Protein AF-S8DK06-F1 (afdb_monomer)

Secondary structure (DSSP, 8-state):
-HHHHHHTTT-TTSHHHHHHHHHTTTT---SS-GGGG-TT--HHHHSPPPHHHHHHHHHHHHHHHHHHHS-HHHHHHHHHTSPPBTTB---TT-STT-SS--HHHHHHHHHHHHHHHTTTS-HHHHHHHHHHHHHHHHHT-SS--HHHHHHHHHHHHHHHHHGGG-

Organism: Fomitopsis schr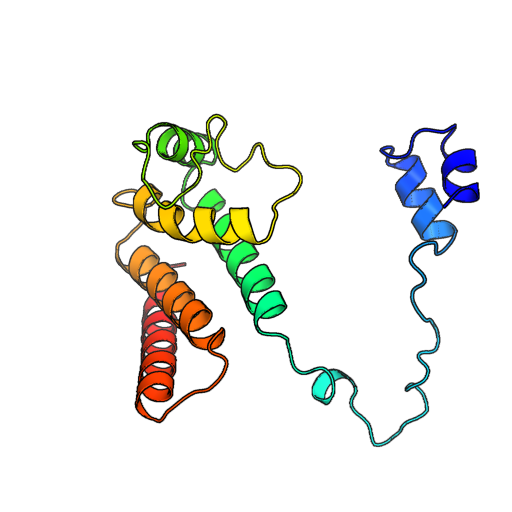enkii (NCBI:txid2126942)

pLDDT: mean 83.81, std 8.7, range [59.53, 97.5]

Mean predicted aligned error: 10.65 Å

Structure (mmCIF, N/CA/C/O backbone):
data_AF-S8DK06-F1
#
_entry.id   AF-S8DK06-F1
#
loop_
_atom_site.group_PDB
_atom_site.id
_atom_site.type_symbol
_atom_site.label_atom_id
_atom_site.label_alt_id
_atom_site.label_comp_id
_atom_site.label_asym_id
_atom_site.label_entity_id
_atom_site.label_seq_id
_atom_site.pdbx_PDB_ins_code
_atom_site.Cartn_x
_atom_site.Cartn_y
_atom_site.Cartn_z
_atom_site.occupancy
_atom_site.B_iso_or_equiv
_atom_site.auth_seq_id
_atom_site.auth_comp_id
_atom_site.auth_asym_id
_atom_site.auth_atom_id
_atom_site.pdbx_PDB_model_num
ATOM 1 N N . MET A 1 1 ? 5.872 28.046 -18.867 1.00 64.12 1 MET A N 1
ATOM 2 C CA . MET A 1 1 ? 5.735 28.510 -17.462 1.00 64.12 1 MET A CA 1
ATOM 3 C C . MET A 1 1 ? 5.661 30.036 -17.280 1.00 64.12 1 MET A C 1
ATOM 5 O O . MET A 1 1 ? 4.635 30.499 -16.799 1.00 64.12 1 MET A O 1
ATOM 9 N N . ARG A 1 2 ? 6.658 30.856 -17.672 1.00 72.38 2 ARG A N 1
ATOM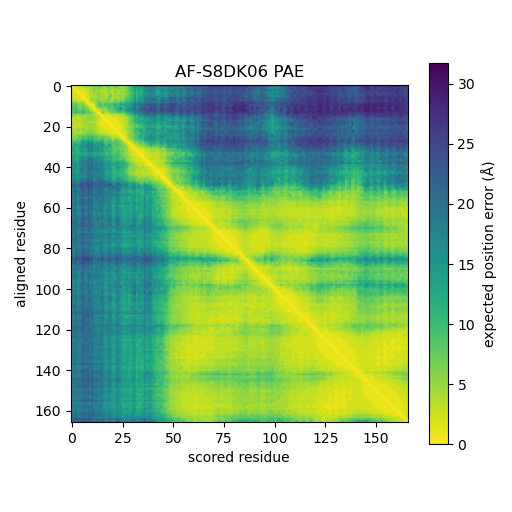 10 C CA . ARG A 1 2 ? 6.633 32.332 -17.443 1.00 72.38 2 ARG A CA 1
ATOM 11 C C . ARG A 1 2 ? 5.391 33.058 -18.004 1.00 72.38 2 ARG A C 1
ATOM 13 O O . ARG A 1 2 ? 4.793 33.860 -17.297 1.00 72.38 2 ARG A O 1
ATOM 20 N N . ARG A 1 3 ? 4.954 32.716 -19.224 1.00 72.44 3 ARG A N 1
ATOM 21 C CA . ARG A 1 3 ? 3.748 33.287 -19.867 1.00 72.44 3 ARG A CA 1
ATOM 22 C C . ARG A 1 3 ? 2.439 32.936 -19.141 1.00 72.44 3 ARG A C 1
ATOM 24 O O . ARG A 1 3 ? 1.560 33.780 -19.018 1.00 72.44 3 ARG A O 1
ATOM 31 N N . ALA A 1 4 ? 2.325 31.714 -18.615 1.00 72.50 4 ALA A N 1
ATOM 32 C CA . ALA A 1 4 ? 1.167 31.305 -17.814 1.00 72.50 4 ALA A CA 1
ATOM 33 C C . ALA A 1 4 ? 1.116 32.055 -16.473 1.00 72.50 4 ALA A C 1
ATOM 35 O O . ALA A 1 4 ? 0.050 32.465 -16.026 1.00 72.50 4 ALA A O 1
ATOM 36 N N . ARG A 1 5 ? 2.286 32.315 -15.875 1.00 74.75 5 ARG A N 1
ATOM 37 C CA . ARG A 1 5 ? 2.423 33.069 -14.621 1.00 74.75 5 ARG A CA 1
ATOM 38 C C . ARG A 1 5 ? 2.049 34.541 -14.792 1.00 74.75 5 ARG A C 1
ATOM 40 O O . ARG A 1 5 ? 1.388 35.096 -13.923 1.00 74.75 5 ARG A O 1
ATOM 47 N N . GLN A 1 6 ? 2.401 35.144 -15.929 1.00 77.69 6 GLN A N 1
ATOM 48 C CA . GLN A 1 6 ? 1.950 36.491 -16.298 1.00 77.69 6 GLN A CA 1
ATOM 49 C C . GLN A 1 6 ? 0.425 36.566 -16.458 1.00 77.69 6 GLN A C 1
ATOM 51 O O . GLN A 1 6 ? -0.188 37.468 -15.903 1.00 77.69 6 GLN A O 1
ATOM 56 N N . LYS A 1 7 ? -0.204 35.581 -17.119 1.00 71.25 7 LYS A N 1
ATOM 57 C CA . LYS A 1 7 ? -1.675 35.495 -17.233 1.00 71.25 7 LYS A CA 1
ATOM 58 C C . LYS A 1 7 ? -2.403 35.344 -15.889 1.00 71.25 7 LYS A C 1
ATOM 60 O O . LYS A 1 7 ? -3.587 35.646 -15.813 1.00 71.25 7 LYS A O 1
ATOM 65 N N . ALA A 1 8 ? -1.713 34.880 -14.851 1.00 71.75 8 ALA A N 1
ATOM 66 C CA . ALA A 1 8 ? -2.257 34.694 -13.507 1.00 71.75 8 ALA A CA 1
ATOM 67 C C . ALA A 1 8 ? -1.812 35.780 -12.506 1.00 71.75 8 ALA A C 1
ATOM 69 O O . ALA A 1 8 ? -1.852 35.547 -11.297 1.00 71.75 8 ALA A O 1
ATOM 70 N N . ASN A 1 9 ? -1.340 36.943 -12.981 1.00 76.38 9 ASN A N 1
ATOM 71 C CA . ASN A 1 9 ? -0.813 38.030 -12.142 1.00 76.38 9 ASN A CA 1
ATOM 72 C C . ASN A 1 9 ? 0.253 37.557 -11.128 1.00 76.38 9 ASN A C 1
ATOM 74 O O . ASN A 1 9 ? 0.262 37.960 -9.968 1.00 76.38 9 ASN A O 1
ATOM 78 N N . GLY A 1 10 ? 1.142 36.650 -11.542 1.00 68.25 10 GLY A N 1
ATOM 79 C CA . GLY A 1 10 ? 2.274 36.177 -10.738 1.00 68.25 10 GLY A CA 1
ATOM 80 C C . GLY A 1 10 ? 1.970 35.038 -9.754 1.00 68.25 10 GLY A C 1
ATOM 81 O O . GLY A 1 10 ? 2.910 34.381 -9.298 1.00 68.25 10 GLY A O 1
ATOM 82 N N . LYS A 1 11 ? 0.697 34.726 -9.472 1.00 65.75 11 LYS A N 1
ATOM 83 C CA . LYS A 1 11 ? 0.305 33.664 -8.526 1.00 65.75 11 LYS A CA 1
ATOM 84 C C . LYS A 1 11 ? 0.336 32.285 -9.198 1.00 65.75 11 LYS A C 1
ATOM 86 O O . LYS A 1 11 ? -0.518 31.996 -10.032 1.00 65.75 11 LYS A O 1
ATOM 91 N N . SER A 1 12 ? 1.295 31.423 -8.836 1.00 59.53 12 SER A N 1
ATOM 92 C CA . SER A 1 12 ? 1.414 30.074 -9.428 1.00 59.53 12 SER A CA 1
ATOM 93 C C . SER A 1 12 ? 0.443 29.037 -8.874 1.00 59.53 12 SER A C 1
ATOM 95 O O . SER A 1 12 ? 0.307 27.993 -9.488 1.00 59.53 12 SER A O 1
ATOM 97 N N . ASP A 1 13 ? -0.235 29.313 -7.762 1.00 60.31 13 ASP A N 1
ATOM 98 C CA . ASP A 1 13 ? -1.115 28.338 -7.097 1.00 60.31 13 ASP A CA 1
ATOM 99 C C . ASP A 1 13 ? -2.606 28.676 -7.264 1.00 60.31 13 ASP A C 1
ATOM 101 O O . ASP A 1 13 ? -3.471 28.284 -6.489 1.00 60.31 13 ASP A O 1
ATOM 105 N N . SER A 1 14 ? -2.926 29.498 -8.270 1.00 75.06 14 SER A N 1
ATOM 106 C CA . SER A 1 14 ? -4.304 29.906 -8.544 1.00 75.06 14 SER A CA 1
ATOM 107 C C . SER A 1 14 ? -4.949 29.014 -9.604 1.00 75.06 14 SER A C 1
ATOM 109 O O . SER A 1 14 ? -4.318 28.640 -10.591 1.00 75.06 14 SER A O 1
ATOM 111 N N . ASN A 1 15 ? -6.256 28.780 -9.482 1.00 77.44 15 ASN A N 1
ATOM 112 C CA . ASN A 1 15 ? -7.054 28.090 -10.505 1.00 77.44 15 ASN A CA 1
ATOM 113 C C . ASN A 1 15 ? -6.936 28.774 -11.897 1.00 77.44 15 ASN A C 1
ATOM 115 O O . ASN A 1 15 ? -7.021 28.138 -12.947 1.00 77.44 15 ASN A O 1
ATOM 119 N N . VAL A 1 16 ? -6.662 30.087 -11.905 1.00 79.88 16 VAL A N 1
ATOM 120 C CA . VAL A 1 16 ? -6.371 30.898 -13.100 1.00 79.88 16 VAL A CA 1
ATOM 121 C C . VAL A 1 16 ? -5.035 30.509 -13.743 1.00 79.88 16 VAL A C 1
ATOM 123 O O . VAL A 1 16 ? -4.954 30.408 -14.967 1.00 79.88 16 VAL A O 1
ATOM 126 N N . PHE A 1 17 ? -4.000 30.239 -12.945 1.00 79.81 17 PHE A N 1
ATOM 127 C CA . PHE A 1 17 ? -2.712 29.743 -13.433 1.00 79.81 17 PHE A CA 1
ATOM 128 C C . PHE A 1 17 ? -2.841 28.352 -14.046 1.00 79.81 17 PHE A C 1
ATOM 130 O O . PHE A 1 17 ? -2.349 28.140 -15.152 1.00 79.81 17 PHE A O 1
ATOM 137 N N . THR A 1 18 ? -3.564 27.437 -13.398 1.00 77.31 18 THR A N 1
ATOM 138 C CA . THR A 1 18 ? -3.809 26.087 -13.928 1.00 77.31 18 THR A CA 1
ATOM 139 C C . THR A 1 18 ? -4.550 26.139 -15.267 1.00 77.31 18 THR A C 1
ATOM 141 O O . THR A 1 18 ? -4.102 25.531 -16.241 1.00 77.31 18 THR A O 1
ATOM 144 N N . LYS A 1 19 ? -5.610 26.957 -15.377 1.00 80.50 19 LYS A N 1
ATOM 145 C CA . LYS A 1 19 ? -6.314 27.195 -16.653 1.00 80.50 19 LYS A CA 1
ATOM 146 C C . LYS A 1 19 ? -5.403 27.806 -17.719 1.00 80.50 19 LYS A C 1
ATOM 148 O O . LYS A 1 19 ? -5.443 27.386 -18.873 1.00 80.50 19 LYS A O 1
ATOM 153 N N . ALA A 1 20 ? -4.560 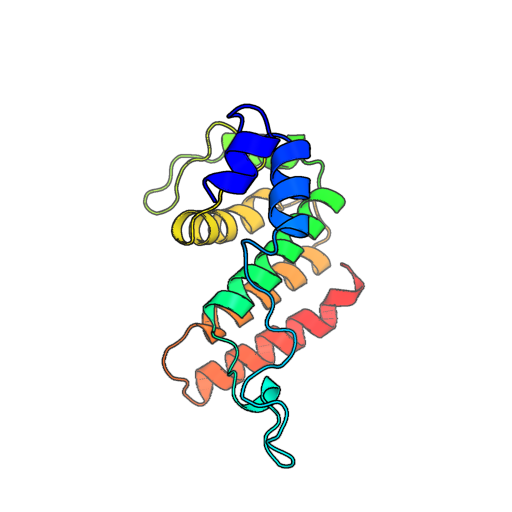28.771 -17.351 1.00 82.50 20 ALA A N 1
ATOM 154 C CA . ALA A 1 20 ? -3.607 29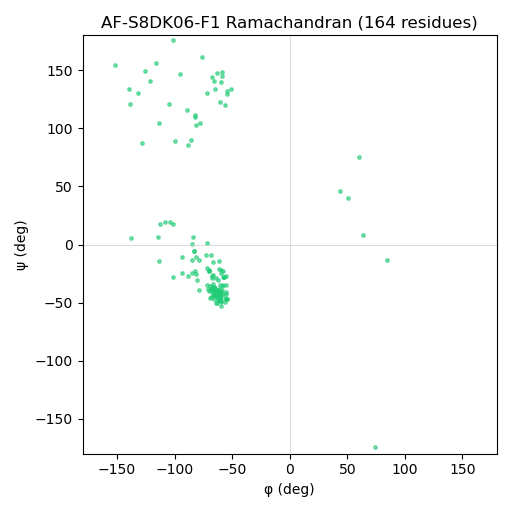.378 -18.275 1.00 82.50 20 ALA A CA 1
ATOM 155 C C . ALA A 1 20 ? -2.536 28.379 -18.742 1.00 82.50 20 ALA A C 1
ATOM 157 O O . ALA A 1 20 ? -2.171 28.398 -19.915 1.00 82.50 20 ALA A O 1
ATOM 158 N N . CYS A 1 21 ? -2.058 27.495 -17.864 1.00 79.75 21 CYS A N 1
ATOM 159 C CA . CYS A 1 21 ? -1.134 26.414 -18.202 1.00 79.75 21 CYS A CA 1
ATOM 160 C C . CYS A 1 21 ? -1.765 25.404 -19.164 1.00 79.75 21 CYS A C 1
ATOM 162 O O . CYS A 1 21 ? -1.111 25.024 -20.134 1.00 79.75 21 CYS A O 1
ATOM 164 N N . HIS A 1 22 ? -3.028 25.029 -18.940 1.00 75.69 22 HIS A N 1
ATOM 165 C CA . HIS A 1 22 ? -3.766 24.129 -19.826 1.00 75.69 22 HIS A CA 1
ATOM 166 C C . HIS A 1 22 ? -4.002 24.762 -21.205 1.00 75.69 22 HIS A C 1
ATOM 168 O O . HIS A 1 22 ? -3.703 24.157 -22.229 1.00 75.69 22 HIS A O 1
ATOM 174 N N . TYR A 1 23 ? -4.458 26.020 -21.240 1.00 80.81 23 TYR A N 1
ATOM 175 C CA . TYR A 1 23 ? -4.654 26.775 -22.483 1.00 80.81 23 TYR A CA 1
ATOM 176 C C . TYR A 1 23 ? -3.355 26.933 -23.282 1.00 80.81 23 TYR A C 1
ATOM 178 O O . TYR A 1 23 ? -3.346 26.832 -24.502 1.00 80.81 23 TYR A O 1
ATOM 186 N N . LEU A 1 24 ? -2.244 27.199 -22.593 1.00 79.94 24 LEU A N 1
ATOM 187 C CA . LEU A 1 24 ? -0.932 27.375 -23.216 1.00 79.94 24 LEU A CA 1
ATOM 188 C C . LEU A 1 24 ? -0.204 26.044 -23.470 1.00 79.94 24 LEU A C 1
ATOM 190 O O . LEU A 1 24 ? 0.969 26.085 -23.837 1.00 79.94 24 LEU A O 1
ATOM 194 N N . ASN A 1 25 ? -0.864 24.901 -23.240 1.00 73.50 25 ASN A N 1
ATOM 195 C CA . ASN A 1 25 ? -0.301 23.553 -23.332 1.00 73.50 25 ASN A CA 1
ATOM 196 C C . ASN A 1 25 ? 1.100 23.446 -22.697 1.00 73.50 25 ASN A C 1
ATOM 198 O O . ASN A 1 25 ? 2.042 22.927 -23.289 1.00 73.50 25 ASN A O 1
ATOM 202 N N . VAL A 1 26 ? 1.269 24.006 -21.494 1.00 76.31 26 VAL A N 1
ATOM 203 C CA . VAL A 1 26 ? 2.593 24.124 -20.859 1.00 76.31 26 VAL A CA 1
ATOM 204 C C . VAL A 1 26 ? 3.176 22.762 -20.480 1.00 76.31 26 VAL A C 1
ATOM 206 O O . VAL A 1 26 ? 4.397 22.633 -20.465 1.00 76.31 26 VAL A O 1
ATOM 209 N N . SER A 1 27 ? 2.331 21.764 -20.192 1.00 68.88 27 SER A N 1
ATOM 210 C CA . SER A 1 27 ? 2.763 20.380 -19.952 1.00 68.88 27 SER A CA 1
ATOM 211 C C . SER A 1 27 ? 3.014 19.594 -21.242 1.00 68.88 27 SER A C 1
ATOM 213 O O . SER A 1 27 ? 3.559 18.502 -21.160 1.00 68.88 27 SER A O 1
ATOM 215 N N . GLY A 1 28 ? 2.628 20.136 -22.405 1.00 63.75 28 GLY A N 1
ATOM 216 C CA . GLY A 1 28 ? 2.869 19.549 -23.718 1.00 63.75 28 GLY A CA 1
ATOM 217 C C . GLY A 1 28 ? 2.246 18.167 -23.883 1.00 63.75 28 GLY A C 1
ATOM 218 O O . GLY A 1 28 ? 2.970 17.179 -23.898 1.00 63.75 28 GLY A O 1
ATOM 219 N N . TYR A 1 29 ? 0.926 18.064 -24.060 1.00 67.25 29 TYR A N 1
ATOM 220 C CA . TYR A 1 29 ? 0.398 16.823 -24.633 1.00 67.25 29 TYR A CA 1
ATOM 221 C C . TYR A 1 29 ? 0.773 16.767 -26.118 1.00 67.25 29 TYR A C 1
ATOM 223 O O . TYR A 1 29 ? 0.606 17.742 -26.860 1.00 67.25 29 TYR A O 1
ATOM 231 N N . THR A 1 30 ? 1.339 15.642 -26.549 1.00 67.56 30 THR A N 1
ATOM 232 C CA . THR A 1 30 ? 1.723 15.435 -27.943 1.00 67.56 30 THR A CA 1
ATOM 233 C C . THR A 1 30 ? 0.473 15.092 -28.753 1.00 67.56 30 THR A C 1
ATOM 235 O O . THR A 1 30 ? -0.036 13.982 -28.663 1.00 67.56 30 THR A O 1
ATOM 238 N N . ILE A 1 31 ? -0.038 16.053 -29.533 1.00 72.56 31 ILE A N 1
ATOM 239 C CA . ILE A 1 31 ? -1.229 15.870 -30.394 1.00 72.56 31 ILE A CA 1
ATOM 240 C C . ILE A 1 31 ? -0.992 14.768 -31.437 1.00 72.56 31 ILE A C 1
ATOM 242 O O . ILE A 1 31 ? -1.901 14.022 -31.783 1.00 72.56 31 ILE A O 1
ATOM 246 N N . CYS A 1 32 ? 0.243 14.666 -31.921 1.00 80.25 32 CYS A N 1
ATOM 247 C CA . CYS A 1 32 ? 0.677 13.671 -32.887 1.00 80.25 32 CYS A CA 1
ATOM 248 C C . CYS A 1 32 ? 1.928 12.983 -32.326 1.00 80.25 32 CYS A C 1
ATOM 250 O O . CYS A 1 32 ? 3.037 13.492 -32.521 1.00 80.25 32 CYS A O 1
ATOM 252 N N . PRO A 1 33 ? 1.776 11.921 -31.514 1.00 81.31 33 PRO A N 1
ATOM 253 C CA . PRO A 1 33 ? 2.923 11.228 -30.942 1.00 81.31 33 PRO A CA 1
ATOM 254 C C . PRO A 1 33 ? 3.840 10.702 -32.047 1.00 81.31 33 PRO A C 1
ATOM 256 O O . PRO A 1 33 ? 3.359 10.322 -33.110 1.00 81.31 33 PRO A O 1
ATOM 259 N N . PHE A 1 34 ? 5.156 10.632 -31.816 1.00 82.75 34 PHE A N 1
ATOM 260 C CA . PHE A 1 34 ? 6.090 10.182 -32.862 1.00 82.75 34 PHE A CA 1
ATOM 261 C C . PHE A 1 34 ? 5.781 8.753 -33.355 1.00 82.75 34 PHE A C 1
ATOM 263 O O . PHE A 1 34 ? 6.099 8.408 -34.490 1.00 82.75 34 PHE A O 1
ATOM 270 N N . TRP A 1 35 ? 5.126 7.942 -32.515 1.00 81.38 35 TRP A N 1
ATOM 271 C CA . TRP A 1 35 ? 4.686 6.579 -32.816 1.00 81.38 35 TRP A CA 1
ATOM 272 C C . TRP A 1 35 ? 3.328 6.489 -33.532 1.00 81.38 35 TRP A C 1
ATOM 274 O O . TRP A 1 35 ? 2.892 5.386 -33.838 1.00 81.38 35 TRP A O 1
ATOM 284 N N . CYS A 1 36 ? 2.652 7.606 -33.835 1.00 83.69 36 CYS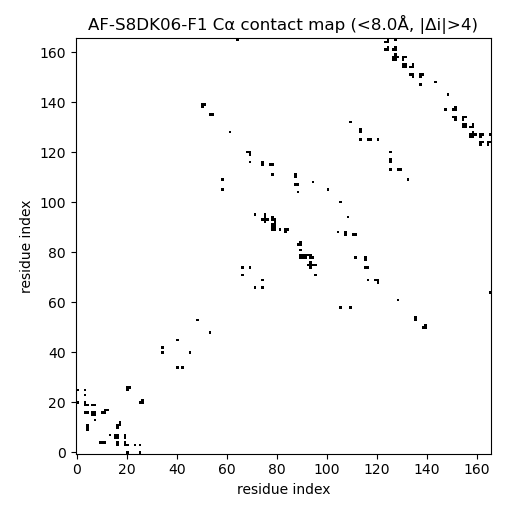 A N 1
ATOM 285 C CA . CYS A 1 36 ? 1.335 7.597 -34.497 1.00 83.69 36 CYS A CA 1
ATOM 286 C C . CYS A 1 36 ? 1.324 6.870 -35.854 1.00 83.69 36 CYS A C 1
ATOM 288 O O . CYS A 1 36 ? 0.301 6.319 -36.244 1.00 83.69 36 CYS A O 1
ATOM 290 N N . ASN A 1 37 ? 2.466 6.846 -36.547 1.00 88.56 37 ASN A N 1
ATOM 291 C CA . ASN A 1 37 ? 2.633 6.232 -37.863 1.00 88.56 37 ASN A CA 1
ATOM 292 C C . ASN A 1 37 ? 3.322 4.859 -37.792 1.00 88.56 37 ASN A C 1
ATOM 294 O O . ASN A 1 37 ? 3.858 4.400 -38.798 1.00 88.56 37 ASN A O 1
ATOM 298 N N . LEU A 1 38 ? 3.360 4.215 -36.619 1.00 87.44 38 LEU A N 1
ATOM 299 C CA . LEU A 1 38 ? 3.896 2.864 -36.446 1.00 87.44 38 LEU A CA 1
ATOM 300 C C . LEU A 1 38 ? 2.736 1.849 -36.414 1.00 87.44 38 LEU A C 1
ATOM 302 O O . LEU A 1 38 ? 2.230 1.538 -35.338 1.00 87.44 38 LEU A O 1
ATOM 306 N N . PRO A 1 39 ? 2.299 1.305 -37.569 1.00 85.12 39 PRO A N 1
ATOM 307 C CA . PRO A 1 39 ? 1.080 0.491 -37.666 1.00 85.12 39 PRO A CA 1
ATOM 308 C C . PRO A 1 39 ? 1.153 -0.855 -36.929 1.00 85.12 39 PRO A C 1
ATOM 310 O O . PRO A 1 39 ? 0.122 -1.481 -36.709 1.00 85.12 39 PRO A O 1
ATOM 313 N N . TYR A 1 40 ? 2.354 -1.301 -36.550 1.00 85.75 40 TYR A N 1
ATOM 314 C CA . TYR A 1 40 ? 2.588 -2.584 -35.878 1.00 85.75 40 TYR A CA 1
ATOM 315 C C . TYR A 1 40 ? 3.112 -2.432 -34.442 1.00 85.75 40 TYR A C 1
ATOM 317 O O . TYR A 1 40 ? 3.500 -3.422 -33.826 1.00 85.75 40 TYR A O 1
ATOM 325 N N . THR A 1 41 ? 3.169 -1.209 -33.907 1.00 81.88 41 THR A N 1
ATOM 326 C CA . THR A 1 41 ? 3.701 -0.943 -32.565 1.00 81.88 41 THR A CA 1
ATOM 327 C C . THR A 1 41 ? 2.584 -0.465 -31.654 1.00 81.88 41 THR A C 1
ATOM 329 O O . THR A 1 41 ? 2.171 0.691 -31.719 1.00 81.88 41 THR A O 1
ATOM 332 N N . ASP A 1 42 ? 2.122 -1.344 -30.768 1.00 82.06 42 ASP A N 1
ATOM 333 C CA . ASP A 1 42 ? 1.285 -0.932 -29.647 1.00 82.06 42 ASP A CA 1
ATOM 334 C C . ASP A 1 42 ? 2.182 -0.393 -28.527 1.00 82.06 42 ASP A C 1
ATOM 336 O O . ASP A 1 42 ? 2.824 -1.145 -27.790 1.00 82.06 42 ASP A O 1
ATOM 340 N N . ILE A 1 43 ? 2.237 0.935 -28.405 1.00 81.44 43 ILE A N 1
ATOM 341 C CA . ILE A 1 43 ? 3.038 1.611 -27.381 1.00 81.44 43 ILE A CA 1
ATOM 342 C C . ILE A 1 43 ? 2.657 1.167 -25.961 1.00 81.44 43 ILE A C 1
ATOM 344 O O . ILE A 1 43 ? 3.510 1.165 -25.076 1.00 81.44 43 ILE A O 1
ATOM 348 N N . HIS A 1 44 ? 1.408 0.746 -25.738 1.00 76.31 44 HIS A N 1
ATOM 349 C CA . HIS A 1 44 ? 0.940 0.293 -24.431 1.00 76.31 44 HIS A CA 1
ATOM 350 C C . HIS A 1 44 ? 1.550 -1.052 -24.027 1.00 76.31 44 HIS A C 1
ATOM 352 O O . HIS A 1 44 ? 1.654 -1.331 -22.837 1.00 76.31 44 HIS A O 1
ATOM 358 N N . LEU A 1 45 ? 2.004 -1.852 -24.996 1.00 77.00 45 LEU A N 1
ATOM 359 C CA . LEU A 1 45 ? 2.762 -3.081 -24.750 1.00 77.00 45 LEU A CA 1
ATOM 360 C C . LEU A 1 45 ? 4.263 -2.816 -24.578 1.00 77.00 45 LEU A C 1
ATOM 362 O O . LEU A 1 45 ? 4.960 -3.608 -23.950 1.00 77.00 45 LEU A O 1
ATOM 366 N N . CYS A 1 46 ? 4.771 -1.716 -25.139 1.00 77.50 46 CYS A N 1
ATOM 367 C CA . CYS A 1 46 ? 6.179 -1.330 -25.031 1.00 77.50 46 CYS A CA 1
ATOM 368 C C . CYS A 1 46 ? 6.507 -0.611 -23.717 1.00 77.50 46 CYS A C 1
ATOM 370 O O . CYS A 1 46 ? 7.659 -0.617 -23.283 1.00 77.50 46 CYS A O 1
ATOM 372 N N . ILE A 1 47 ? 5.516 0.028 -23.094 1.00 71.00 47 ILE A N 1
ATOM 373 C CA . ILE A 1 47 ? 5.656 0.626 -21.770 1.00 71.00 47 ILE A CA 1
ATOM 374 C C . ILE A 1 47 ? 5.380 -0.474 -20.751 1.00 71.00 47 ILE A C 1
ATOM 376 O O . ILE A 1 47 ? 4.242 -0.688 -20.337 1.00 71.00 47 ILE A O 1
ATOM 380 N N . THR A 1 48 ? 6.427 -1.187 -20.346 1.00 64.25 48 THR A N 1
ATOM 381 C CA . THR A 1 48 ? 6.325 -2.070 -19.186 1.00 64.25 48 THR A CA 1
ATOM 382 C C . THR A 1 48 ? 5.964 -1.199 -17.982 1.00 64.25 48 THR A C 1
ATOM 384 O O . THR A 1 48 ? 6.704 -0.248 -17.710 1.00 64.25 48 THR A O 1
ATOM 387 N N . PRO A 1 49 ? 4.850 -1.466 -17.272 1.00 62.31 49 PRO A N 1
ATOM 388 C CA . PRO A 1 49 ? 4.533 -0.742 -16.051 1.00 62.31 49 PRO A CA 1
ATOM 389 C C . PRO A 1 49 ? 5.718 -0.904 -15.109 1.00 62.31 49 PRO A C 1
ATOM 391 O O . PRO A 1 49 ? 6.093 -2.034 -14.782 1.00 62.31 49 PRO A O 1
ATOM 394 N N . ASP A 1 50 ? 6.347 0.195 -14.707 1.00 69.56 50 ASP A N 1
ATOM 395 C CA . ASP A 1 50 ? 7.359 0.084 -13.675 1.00 69.56 50 ASP A CA 1
ATOM 396 C C . ASP A 1 50 ? 6.660 -0.320 -12.362 1.00 69.56 50 ASP A C 1
ATOM 398 O O . ASP A 1 50 ? 5.512 0.044 -12.074 1.00 69.56 50 ASP A O 1
ATOM 402 N N . GLY A 1 51 ? 7.329 -1.142 -11.550 1.00 66.50 51 GLY A N 1
ATOM 403 C CA . GLY A 1 51 ? 6.760 -1.586 -10.270 1.00 66.50 51 GLY A CA 1
ATOM 404 C C . GLY A 1 51 ? 6.401 -0.409 -9.350 1.00 66.50 51 GLY A C 1
ATOM 405 O O . GLY A 1 51 ? 5.512 -0.516 -8.505 1.00 66.50 51 GLY A O 1
ATOM 406 N N . HIS A 1 52 ? 7.043 0.744 -9.564 1.00 68.31 52 HIS A N 1
ATOM 407 C CA . HIS A 1 52 ? 6.782 1.988 -8.851 1.00 68.31 52 HIS A CA 1
ATOM 408 C C . HIS A 1 52 ? 5.412 2.592 -9.187 1.00 68.31 52 HIS A C 1
ATOM 410 O O . HIS A 1 52 ? 4.690 2.983 -8.269 1.00 68.31 52 HIS A O 1
ATOM 416 N N . GLN A 1 53 ? 5.010 2.654 -10.458 1.00 72.81 53 GLN A N 1
ATOM 417 C CA . GLN A 1 53 ? 3.717 3.208 -10.866 1.00 72.81 53 GLN A CA 1
ATOM 418 C C . GLN A 1 53 ? 2.564 2.282 -10.472 1.00 72.81 53 GLN A C 1
ATOM 420 O O . GLN A 1 53 ? 1.515 2.768 -10.041 1.00 72.81 53 GLN A O 1
ATOM 425 N N . LEU A 1 54 ? 2.777 0.959 -10.507 1.00 73.50 54 LEU A N 1
ATOM 426 C CA . LEU A 1 54 ? 1.833 -0.005 -9.932 1.00 73.50 54 LEU A CA 1
ATOM 427 C C . LEU A 1 54 ? 1.640 0.249 -8.431 1.00 73.50 54 LEU A C 1
ATOM 429 O O . LEU A 1 54 ? 0.507 0.350 -7.961 1.00 73.50 54 LEU A O 1
ATOM 433 N N . TYR A 1 55 ? 2.737 0.404 -7.685 1.00 77.50 55 TYR A N 1
ATOM 434 C CA . TYR A 1 55 ? 2.689 0.689 -6.253 1.00 77.50 55 TYR A CA 1
ATOM 435 C C . TYR A 1 55 ? 1.949 1.993 -5.944 1.00 77.50 55 TYR A C 1
ATOM 437 O O . TYR A 1 55 ? 1.022 1.986 -5.136 1.00 77.50 55 TYR A O 1
ATOM 445 N N . GLN A 1 56 ? 2.289 3.091 -6.625 1.00 77.00 56 GLN A N 1
ATOM 446 C CA . GLN A 1 56 ? 1.624 4.383 -6.432 1.00 77.00 56 GLN A CA 1
ATOM 447 C C . GLN A 1 56 ? 0.125 4.313 -6.750 1.00 77.00 56 GLN A C 1
ATOM 449 O O . GLN A 1 56 ? -0.694 4.815 -5.978 1.00 77.00 56 GLN A O 1
ATOM 454 N N . GLY A 1 57 ? -0.241 3.674 -7.866 1.00 80.62 57 GLY A N 1
ATOM 455 C CA . GLY A 1 57 ? -1.630 3.549 -8.300 1.00 80.62 57 GLY A CA 1
ATOM 456 C C . GLY A 1 57 ? -2.473 2.732 -7.326 1.00 80.62 57 GLY A C 1
ATOM 457 O O . GLY A 1 57 ? -3.525 3.189 -6.880 1.00 80.62 57 GLY A O 1
ATOM 458 N N . VAL A 1 58 ? -2.000 1.544 -6.942 1.00 83.19 58 VAL A N 1
ATOM 459 C CA . VAL A 1 58 ? -2.760 0.679 -6.031 1.00 83.19 58 VAL A CA 1
ATOM 460 C C . VAL A 1 58 ? -2.805 1.268 -4.623 1.00 83.19 58 VAL A C 1
ATOM 462 O O . VAL A 1 58 ? -3.861 1.261 -3.994 1.00 83.19 58 VAL A O 1
ATOM 465 N N . PHE A 1 59 ? -1.702 1.839 -4.135 1.00 82.56 59 PHE A N 1
ATOM 466 C CA . PHE A 1 59 ? -1.677 2.450 -2.810 1.00 82.56 59 PHE A CA 1
ATOM 467 C C . PHE A 1 59 ? -2.638 3.638 -2.693 1.00 82.56 59 PHE A C 1
ATOM 469 O O . PHE A 1 59 ? -3.325 3.772 -1.680 1.00 82.56 59 PHE A O 1
ATOM 476 N N . LYS A 1 60 ? -2.754 4.463 -3.742 1.00 84.06 60 LYS A N 1
ATOM 477 C CA . LYS A 1 60 ? -3.741 5.548 -3.791 1.00 84.06 60 LYS A CA 1
ATOM 478 C C . LYS A 1 60 ? -5.164 5.027 -3.560 1.00 84.06 60 LYS A C 1
ATOM 480 O O . LYS A 1 60 ? -5.880 5.587 -2.735 1.00 84.06 60 LYS A O 1
ATOM 485 N N . HIS A 1 61 ? -5.547 3.945 -4.238 1.00 86.94 61 HIS A N 1
ATOM 486 C CA . HIS A 1 61 ? -6.865 3.333 -4.054 1.00 86.94 61 HIS A CA 1
ATOM 487 C C . HIS A 1 61 ? -7.045 2.730 -2.662 1.00 86.94 61 HIS A C 1
ATOM 489 O O . HIS A 1 61 ? -8.120 2.841 -2.087 1.00 86.94 61 HIS A O 1
ATOM 495 N N . ILE A 1 62 ? -5.996 2.144 -2.083 1.00 87.19 62 ILE A N 1
ATOM 496 C CA . ILE A 1 62 ? -6.051 1.634 -0.709 1.00 87.19 62 ILE A CA 1
ATOM 497 C C . ILE A 1 62 ? -6.362 2.765 0.279 1.00 87.19 62 ILE A C 1
ATOM 499 O O . ILE A 1 62 ? -7.237 2.595 1.124 1.00 87.19 62 ILE A O 1
ATOM 503 N N . ILE A 1 63 ? -5.694 3.917 0.168 1.00 84.44 63 ILE A N 1
ATOM 504 C CA . ILE A 1 63 ? -5.965 5.076 1.033 1.00 84.44 63 ILE A CA 1
ATOM 505 C C . ILE A 1 63 ? -7.386 5.609 0.826 1.00 84.44 63 ILE A C 1
ATOM 507 O O . ILE A 1 63 ? -8.083 5.866 1.805 1.00 84.44 63 ILE A O 1
ATOM 511 N N . GLU A 1 64 ? -7.836 5.707 -0.424 1.00 85.88 64 GLU A N 1
ATOM 512 C CA . GLU A 1 64 ? -9.202 6.119 -0.769 1.00 85.88 64 GLU A CA 1
ATOM 513 C C . GLU A 1 64 ? -10.263 5.167 -0.190 1.00 85.88 64 GLU A C 1
ATOM 515 O O . GLU A 1 64 ? -11.259 5.602 0.376 1.00 85.88 64 GLU A O 1
ATOM 520 N N . TRP A 1 65 ? -10.046 3.853 -0.249 1.00 88.88 65 TRP A N 1
ATOM 521 C CA . TRP A 1 65 ? -10.948 2.890 0.386 1.00 88.88 65 TRP A CA 1
ATOM 522 C C . TRP A 1 65 ? -10.917 2.996 1.910 1.00 88.88 65 TRP A C 1
ATOM 524 O O . TRP A 1 65 ? -11.950 2.858 2.563 1.00 88.88 65 TRP A O 1
ATOM 534 N N . CYS A 1 66 ? -9.750 3.269 2.494 1.00 85.44 66 CYS A N 1
ATOM 535 C CA . CYS A 1 66 ? -9.630 3.456 3.935 1.00 85.44 66 CYS A CA 1
ATOM 536 C C . CYS A 1 66 ? -10.407 4.676 4.429 1.00 85.44 66 CYS A C 1
ATOM 538 O O . CYS A 1 66 ? -11.036 4.557 5.475 1.00 85.44 66 CYS A O 1
ATOM 540 N N . SER A 1 67 ? -10.410 5.793 3.693 1.00 81.44 67 SER A N 1
ATOM 541 C CA . SER A 1 67 ? -11.173 6.991 4.075 1.00 81.44 67 SER A CA 1
ATOM 542 C C . SER A 1 67 ? -12.690 6.813 3.949 1.00 81.44 67 SER A C 1
ATOM 544 O O . SER A 1 67 ? -13.450 7.493 4.633 1.00 81.44 67 SER A O 1
ATOM 546 N N . VAL A 1 68 ? -13.152 5.873 3.117 1.00 85.25 68 VAL A N 1
ATOM 547 C C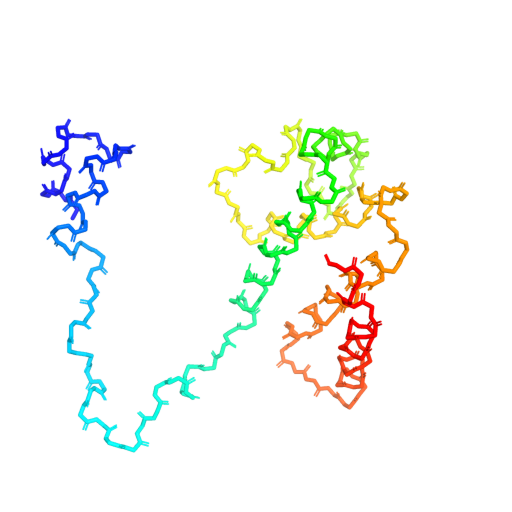A . VAL A 1 68 ? -14.574 5.489 3.044 1.00 85.25 68 VAL A CA 1
ATOM 548 C C . VAL A 1 68 ? -14.961 4.547 4.188 1.00 85.25 68 VAL A C 1
ATOM 550 O O . VAL A 1 68 ? -16.057 4.646 4.739 1.00 85.25 68 VAL A O 1
ATOM 553 N N . LEU A 1 69 ? -14.078 3.613 4.548 1.00 86.31 69 LEU A N 1
ATOM 554 C CA . LEU A 1 69 ? -14.341 2.597 5.575 1.00 86.31 69 LEU A CA 1
ATOM 555 C C . LEU A 1 69 ? -14.159 3.116 7.004 1.00 86.31 69 LEU A C 1
ATOM 557 O O . LEU A 1 69 ? -14.786 2.612 7.938 1.00 86.31 69 LEU A O 1
ATOM 561 N N . VAL A 1 70 ? -13.257 4.074 7.185 1.00 87.75 70 VAL A N 1
ATOM 562 C CA . VAL A 1 70 ? -12.919 4.693 8.460 1.00 87.75 70 VAL A CA 1
ATOM 563 C C . VAL A 1 70 ? -12.919 6.195 8.247 1.00 87.75 70 VAL A C 1
ATOM 565 O O . VAL A 1 70 ? -12.278 6.686 7.327 1.00 87.75 70 VAL A O 1
ATOM 568 N N . ASP A 1 71 ? -13.616 6.914 9.122 1.00 88.69 71 ASP A N 1
ATOM 569 C CA . ASP A 1 71 ? -13.599 8.373 9.126 1.00 88.69 71 ASP A CA 1
ATOM 570 C C . ASP A 1 71 ? -12.156 8.912 9.128 1.00 88.69 71 ASP A C 1
ATOM 572 O O . ASP A 1 71 ? -11.306 8.442 9.892 1.00 88.69 71 ASP A O 1
ATOM 576 N N . GLU A 1 72 ? -11.888 9.892 8.266 1.00 87.56 72 GLU A N 1
ATOM 577 C CA . GLU A 1 72 ? -10.558 10.471 8.047 1.00 87.56 72 GLU A CA 1
ATOM 578 C C . GLU A 1 72 ? -9.939 10.991 9.353 1.00 87.56 72 GLU A C 1
ATOM 580 O O . GLU A 1 72 ? -8.770 10.722 9.645 1.00 87.56 72 GLU A O 1
ATOM 585 N N . HIS A 1 73 ? -10.739 11.641 10.208 1.00 89.81 73 HIS A N 1
ATOM 586 C CA . HIS A 1 73 ? -10.265 12.152 11.492 1.00 89.81 73 HIS A CA 1
ATOM 587 C C . HIS A 1 73 ? -9.937 11.030 12.481 1.00 89.81 73 HIS A C 1
ATOM 589 O O . HIS A 1 73 ? -8.983 11.147 13.252 1.00 89.81 73 HIS A O 1
ATOM 595 N N . GLU A 1 74 ? -10.698 9.933 12.477 1.00 91.00 74 GLU A N 1
ATOM 596 C CA . GLU A 1 74 ? -10.386 8.760 13.302 1.00 91.00 74 GLU A CA 1
ATOM 597 C C . GLU A 1 74 ? -9.110 8.055 12.822 1.00 91.00 74 GLU A C 1
ATOM 599 O O . GLU A 1 74 ? -8.315 7.600 13.652 1.00 91.00 74 GLU A O 1
ATOM 604 N N . LEU A 1 75 ? -8.888 7.973 11.506 1.00 89.88 75 LEU A N 1
ATOM 605 C CA . LEU A 1 75 ? -7.663 7.408 10.944 1.00 89.88 75 LEU A CA 1
ATOM 606 C C . LEU A 1 75 ? -6.442 8.242 11.351 1.00 89.88 75 LEU A C 1
ATOM 608 O O . LEU A 1 75 ? -5.493 7.694 11.919 1.00 89.88 75 LEU A O 1
ATOM 612 N N . ASP A 1 76 ? -6.499 9.559 11.157 1.00 91.19 76 ASP A N 1
ATOM 613 C CA . ASP A 1 76 ? -5.423 10.471 11.550 1.00 91.19 76 ASP A CA 1
ATOM 614 C C . ASP A 1 76 ? -5.177 10.454 13.058 1.00 91.19 76 ASP A C 1
ATOM 616 O O . ASP A 1 76 ? -4.029 10.361 13.497 1.00 91.19 76 ASP A O 1
ATOM 620 N N . ARG A 1 77 ? -6.237 10.438 13.877 1.00 91.75 77 ARG A N 1
ATOM 621 C CA . ARG A 1 77 ? -6.110 10.312 15.335 1.00 91.75 77 ARG A CA 1
ATOM 622 C C . ARG A 1 77 ? -5.325 9.060 15.719 1.00 91.75 77 ARG A C 1
ATOM 624 O O . ARG A 1 77 ? -4.444 9.127 16.574 1.00 91.75 77 ARG A O 1
ATOM 631 N N . ARG A 1 78 ? -5.634 7.915 15.106 1.00 91.44 78 ARG A N 1
ATOM 632 C CA . ARG A 1 78 ? -4.938 6.651 15.385 1.00 91.44 78 ARG A CA 1
ATOM 633 C C . ARG A 1 78 ? -3.481 6.698 14.966 1.00 91.44 78 ARG A C 1
ATOM 635 O O . ARG A 1 78 ? -2.640 6.206 15.711 1.00 91.44 78 ARG A O 1
ATOM 642 N N . ILE A 1 79 ? -3.193 7.296 13.815 1.00 90.62 79 ILE A N 1
ATOM 643 C CA . ILE A 1 79 ? -1.832 7.485 13.313 1.00 90.62 79 ILE A CA 1
ATOM 644 C C . ILE A 1 79 ? -1.018 8.357 14.281 1.00 90.62 79 ILE A C 1
ATOM 646 O O . ILE A 1 79 ? 0.091 7.978 14.658 1.00 90.62 79 ILE A O 1
ATOM 650 N N . CYS A 1 80 ? -1.591 9.461 14.766 1.00 90.62 80 CYS A N 1
ATOM 651 C CA . CYS A 1 80 ? -0.958 10.334 15.759 1.00 90.62 80 CYS A CA 1
ATOM 652 C C . CYS A 1 80 ? -0.721 9.638 17.109 1.00 90.62 80 CYS A C 1
ATOM 654 O O . CYS A 1 80 ? 0.212 9.985 17.828 1.00 90.62 80 CYS A O 1
ATOM 656 N N . CYS A 1 81 ? -1.553 8.658 17.474 1.00 91.06 81 CYS A N 1
ATOM 657 C CA . CYS A 1 81 ? -1.404 7.892 18.712 1.00 91.06 81 CYS A CA 1
ATOM 658 C C . CYS A 1 81 ? -0.400 6.731 18.618 1.00 91.06 81 CYS A C 1
ATOM 660 O O . CYS A 1 81 ? -0.153 6.077 19.634 1.00 91.06 81 CYS A O 1
ATOM 662 N N . LEU A 1 82 ? 0.164 6.438 17.439 1.00 89.44 82 LEU A N 1
ATOM 663 C CA . LEU A 1 82 ? 1.154 5.371 17.311 1.00 89.44 82 LEU A CA 1
ATOM 664 C C . LEU A 1 82 ? 2.429 5.719 18.094 1.00 89.44 82 LEU A C 1
ATOM 666 O O . LEU A 1 82 ? 2.942 6.836 17.964 1.00 89.44 82 LEU A O 1
ATOM 670 N N . PRO A 1 83 ? 2.979 4.771 18.875 1.00 87.06 83 PRO A N 1
ATOM 671 C CA . PRO A 1 83 ? 4.245 4.992 19.549 1.00 87.06 83 PRO A CA 1
ATOM 672 C C . PRO A 1 83 ? 5.365 5.191 18.513 1.00 87.06 83 PRO A C 1
ATOM 674 O O . PRO A 1 83 ? 5.325 4.579 17.439 1.00 87.06 83 PRO A O 1
ATOM 677 N N . PRO A 1 84 ? 6.388 6.006 18.821 1.00 84.19 84 PRO A N 1
ATOM 678 C CA . PRO A 1 84 ? 7.577 6.100 17.984 1.00 84.19 84 PRO A CA 1
ATOM 679 C C . PRO A 1 84 ? 8.189 4.712 17.759 1.00 84.19 84 PRO A C 1
ATOM 681 O O . PRO A 1 84 ? 8.377 3.952 18.708 1.00 84.19 84 PRO A O 1
ATOM 684 N N . SER A 1 85 ? 8.505 4.380 16.507 1.00 81.44 85 SER A N 1
ATOM 685 C CA . SER A 1 85 ? 9.134 3.109 16.138 1.00 81.44 85 SER A CA 1
ATOM 686 C C . SER A 1 85 ? 10.408 3.364 15.336 1.00 81.44 85 SER A C 1
ATOM 688 O O . SER A 1 85 ? 10.516 4.365 14.631 1.00 81.44 85 SER A O 1
ATOM 690 N N . TYR A 1 86 ? 11.389 2.467 15.451 1.00 72.19 86 TYR A N 1
ATOM 691 C CA . TYR A 1 86 ? 12.734 2.660 14.889 1.00 72.19 86 TYR A CA 1
ATOM 692 C C . TYR A 1 86 ? 12.818 2.557 13.353 1.00 72.19 86 TYR A C 1
ATOM 694 O O . TYR A 1 86 ? 13.900 2.701 12.793 1.00 72.19 86 TYR A O 1
ATOM 702 N N . SER A 1 87 ? 11.702 2.331 12.659 1.00 73.62 87 SER A N 1
ATOM 703 C CA . SER A 1 87 ? 11.671 2.069 11.214 1.00 73.62 87 SER A CA 1
ATOM 704 C C . SER A 1 87 ? 10.551 2.793 10.462 1.00 73.62 87 SER A C 1
ATOM 706 O O . SER A 1 87 ? 10.373 2.556 9.269 1.00 73.62 87 SER A O 1
ATOM 708 N N . VAL A 1 88 ? 9.784 3.660 11.132 1.00 80.69 88 VAL A N 1
ATOM 709 C CA . VAL A 1 88 ? 8.640 4.351 10.527 1.00 80.69 88 VAL A CA 1
ATOM 710 C C . VAL A 1 88 ? 8.597 5.805 10.985 1.00 80.69 88 VAL A C 1
ATOM 712 O O . VAL A 1 88 ? 8.709 6.095 12.177 1.00 80.69 88 VAL A O 1
ATOM 715 N N . CYS A 1 89 ? 8.385 6.730 10.045 1.00 82.94 89 CYS A N 1
ATOM 716 C CA . CYS A 1 89 ? 8.121 8.128 10.378 1.00 82.94 89 CYS A CA 1
ATOM 717 C C . CYS A 1 89 ? 6.866 8.283 11.247 1.00 82.94 89 CYS A C 1
ATOM 719 O O . CYS A 1 89 ? 5.834 7.656 11.013 1.00 82.94 89 CYS A O 1
ATOM 721 N N . HIS A 1 90 ? 6.948 9.181 12.226 1.00 86.06 90 HIS A N 1
ATOM 722 C CA . HIS A 1 90 ? 5.802 9.563 13.038 1.00 86.06 90 HIS A CA 1
ATOM 723 C C . HIS A 1 90 ? 5.066 10.744 12.391 1.00 86.06 90 HIS A C 1
ATOM 725 O O . HIS A 1 90 ? 5.611 11.845 12.275 1.00 86.06 90 HIS A O 1
ATOM 731 N N . PHE A 1 91 ? 3.818 10.518 11.987 1.00 87.81 91 PHE A N 1
ATOM 732 C CA . PHE A 1 91 ? 2.967 11.520 11.348 1.00 87.81 91 PHE A CA 1
ATOM 733 C C . PHE A 1 91 ? 2.194 12.314 12.411 1.00 87.81 91 PHE A C 1
ATOM 735 O O . PHE A 1 91 ? 1.062 11.986 12.751 1.00 87.81 91 PHE A O 1
ATOM 742 N N . LYS A 1 92 ? 2.820 13.370 12.951 1.00 85.88 92 LYS A N 1
ATOM 743 C CA . LYS A 1 92 ? 2.268 14.182 14.060 1.00 85.88 92 LYS A CA 1
ATOM 744 C C . LYS A 1 92 ? 0.905 14.823 13.771 1.00 85.88 92 LYS A C 1
ATOM 746 O O . LYS A 1 92 ? 0.158 15.084 14.706 1.00 85.88 92 LYS A O 1
ATOM 751 N N . ASN A 1 93 ? 0.618 15.098 12.500 1.00 86.75 93 ASN A N 1
ATOM 752 C CA . ASN A 1 93 ? -0.616 15.742 12.044 1.00 86.75 93 ASN A CA 1
ATOM 753 C C . ASN A 1 93 ? -1.492 14.785 11.219 1.00 86.75 93 ASN A C 1
ATOM 755 O O . ASN A 1 93 ? -2.335 15.247 10.456 1.00 86.75 93 ASN A O 1
ATOM 759 N N . GLY A 1 94 ? -1.256 13.474 11.323 1.00 87.25 94 GLY A N 1
ATOM 760 C CA . GLY A 1 94 ? -1.889 12.490 10.454 1.00 87.25 94 GLY A CA 1
ATOM 761 C C . GLY A 1 94 ? -1.317 12.483 9.035 1.00 87.25 94 GLY A C 1
ATOM 762 O O . GLY A 1 94 ? -0.322 13.152 8.737 1.00 87.25 94 GLY A O 1
ATOM 763 N N . ILE A 1 95 ? -1.934 11.686 8.168 1.00 87.12 95 ILE A N 1
ATOM 764 C CA . ILE A 1 95 ? -1.550 11.551 6.756 1.00 87.12 95 ILE A CA 1
ATOM 765 C C . ILE A 1 95 ? -2.344 12.491 5.854 1.00 87.12 95 ILE A C 1
ATOM 767 O O . ILE A 1 95 ? -1.844 12.877 4.800 1.00 87.12 95 ILE A O 1
ATOM 771 N N . SER A 1 96 ? -3.537 12.916 6.270 1.00 85.38 96 SER A N 1
ATOM 772 C CA . SER A 1 96 ? -4.402 13.771 5.447 1.00 85.38 96 SER A CA 1
ATOM 773 C C . SER A 1 96 ? -3.876 15.203 5.316 1.00 85.38 96 SER A C 1
ATOM 775 O O . SER A 1 96 ? -4.180 15.910 4.359 1.00 85.38 96 SER A O 1
ATOM 777 N N . ALA A 1 97 ? -3.008 15.626 6.240 1.00 84.69 97 ALA A N 1
ATOM 778 C CA . ALA A 1 97 ? -2.313 16.909 6.172 1.00 84.69 97 ALA A CA 1
ATOM 779 C C . ALA A 1 97 ? -1.203 16.962 5.097 1.00 84.69 97 ALA A C 1
ATOM 781 O O . ALA A 1 97 ? -0.643 18.035 4.852 1.00 84.69 97 ALA A O 1
ATOM 782 N N . LEU A 1 98 ? -0.846 15.833 4.470 1.00 82.19 98 LEU A N 1
ATOM 783 C CA . LEU A 1 98 ? 0.222 15.766 3.472 1.00 82.19 98 LEU A CA 1
ATOM 784 C C . LEU A 1 98 ? -0.293 16.198 2.092 1.00 82.19 98 LEU A C 1
ATOM 786 O O . LEU A 1 98 ? -1.059 15.490 1.444 1.00 82.19 98 LEU A O 1
ATOM 790 N N . SER A 1 99 ? 0.172 17.349 1.603 1.00 76.31 99 SER A N 1
ATOM 791 C CA . SER A 1 99 ? -0.154 17.844 0.255 1.00 76.31 99 SER A CA 1
ATOM 792 C C . SER A 1 99 ? 0.720 17.235 -0.848 1.00 76.31 99 SER A C 1
ATOM 794 O O . SER A 1 99 ? 0.324 17.210 -2.014 1.00 76.31 99 SER A O 1
ATOM 796 N N . GLN A 1 100 ? 1.907 16.739 -0.491 1.00 77.94 100 GLN A N 1
ATOM 797 C CA . GLN A 1 100 ? 2.826 16.021 -1.371 1.00 77.94 100 GLN A CA 1
ATOM 798 C C . GLN A 1 100 ? 3.417 14.843 -0.602 1.00 77.94 100 GLN A C 1
ATOM 800 O O . GLN A 1 100 ? 4.048 15.047 0.429 1.00 77.94 100 GLN A O 1
ATOM 805 N N . VAL A 1 101 ? 3.210 13.628 -1.111 1.00 78.81 101 VAL A N 1
ATOM 806 C CA . VAL A 1 101 ? 3.710 12.396 -0.493 1.00 78.81 101 VAL A CA 1
ATOM 807 C C . VAL A 1 101 ? 4.903 11.892 -1.300 1.00 78.81 101 VAL A C 1
ATOM 809 O O . VAL A 1 101 ? 4.804 11.632 -2.500 1.00 78.81 101 VAL A O 1
ATOM 812 N N . SER A 1 102 ? 6.053 11.780 -0.648 1.00 80.06 102 SER A N 1
ATOM 813 C CA . SER A 1 102 ? 7.265 11.175 -1.197 1.00 80.06 102 SER A CA 1
ATOM 814 C C . SER A 1 102 ? 7.169 9.646 -1.221 1.00 80.06 102 SER A C 1
ATOM 816 O O . SER A 1 102 ? 6.391 9.030 -0.492 1.00 80.06 102 SER A O 1
ATOM 818 N N . GLY A 1 103 ? 8.011 8.991 -2.027 1.00 76.06 103 GLY A N 1
ATOM 819 C CA . GLY A 1 103 ? 8.069 7.523 -2.060 1.00 76.06 103 GLY A CA 1
ATOM 820 C C . GLY A 1 103 ? 8.416 6.901 -0.699 1.00 76.06 103 GLY A C 1
ATOM 821 O O . GLY A 1 103 ? 7.854 5.874 -0.323 1.00 76.06 103 GLY A O 1
ATOM 822 N N . THR A 1 104 ? 9.282 7.551 0.084 1.00 79.19 104 THR A N 1
ATOM 823 C CA . THR A 1 104 ? 9.619 7.108 1.446 1.00 79.19 104 THR A CA 1
ATOM 824 C C . THR A 1 104 ? 8.442 7.250 2.406 1.00 79.19 104 THR A C 1
ATOM 826 O O . THR A 1 104 ? 8.205 6.356 3.215 1.00 79.19 104 THR A O 1
ATOM 829 N N . GLU A 1 105 ? 7.668 8.333 2.299 1.00 83.75 105 GLU A N 1
ATOM 830 C CA . GLU A 1 105 ? 6.450 8.503 3.097 1.00 83.75 105 GLU A CA 1
ATOM 831 C C . GLU A 1 105 ? 5.403 7.449 2.741 1.00 83.75 105 GLU A C 1
ATOM 833 O O . GLU A 1 105 ? 4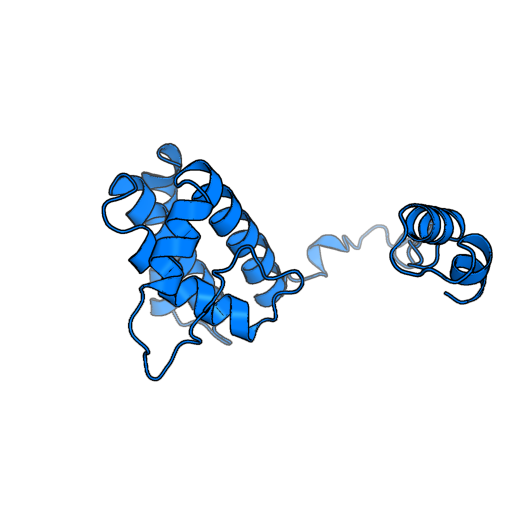.849 6.842 3.653 1.00 83.75 105 GLU A O 1
ATOM 838 N N . HIS A 1 106 ? 5.208 7.138 1.455 1.00 81.00 106 HIS A N 1
ATOM 839 C CA . HIS A 1 106 ? 4.322 6.049 1.034 1.00 81.00 106 HIS A CA 1
ATOM 840 C C . HIS A 1 106 ? 4.674 4.716 1.703 1.00 81.00 106 HIS A C 1
ATOM 842 O O . HIS A 1 106 ? 3.795 4.050 2.250 1.00 81.00 106 HIS A O 1
ATOM 848 N N . ASN A 1 107 ? 5.960 4.352 1.725 1.00 79.69 107 ASN A N 1
ATOM 849 C CA . ASN A 1 107 ? 6.421 3.125 2.379 1.00 79.69 107 ASN A CA 1
ATOM 850 C C . ASN A 1 107 ? 6.088 3.111 3.874 1.00 79.69 107 ASN A C 1
ATOM 852 O O . ASN A 1 107 ? 5.598 2.109 4.395 1.00 79.69 107 ASN A O 1
ATOM 856 N N . HIS A 1 108 ? 6.294 4.230 4.568 1.00 86.50 108 HIS A N 1
ATOM 857 C CA . HIS A 1 108 ? 5.928 4.338 5.977 1.00 86.50 108 HIS A CA 1
ATOM 858 C C . HIS A 1 108 ? 4.414 4.268 6.196 1.00 86.50 108 HIS A C 1
ATOM 860 O O . HIS A 1 108 ? 3.974 3.612 7.140 1.00 86.50 108 HIS A O 1
ATOM 866 N N . MET A 1 109 ? 3.618 4.886 5.318 1.00 87.44 109 MET A N 1
ATOM 867 C CA . MET A 1 109 ? 2.158 4.847 5.391 1.00 87.44 109 MET A CA 1
ATOM 868 C C . MET A 1 109 ? 1.625 3.416 5.240 1.00 87.44 109 MET A C 1
ATOM 870 O O . MET A 1 109 ? 0.780 3.011 6.034 1.00 87.44 109 MET A O 1
ATOM 874 N N . VAL A 1 110 ? 2.150 2.618 4.300 1.00 84.38 110 VAL A N 1
ATOM 875 C CA . VAL A 1 110 ? 1.789 1.191 4.155 1.00 84.38 110 VAL A CA 1
ATOM 876 C C . VAL A 1 110 ? 1.998 0.421 5.461 1.00 84.38 110 VAL A C 1
ATOM 878 O O . VAL A 1 110 ? 1.109 -0.317 5.889 1.00 84.38 110 VAL A O 1
ATOM 881 N N . CYS A 1 111 ? 3.152 0.610 6.109 1.00 84.19 111 CYS A N 1
ATOM 882 C CA . CYS A 1 111 ? 3.510 -0.107 7.334 1.00 84.19 111 CYS A CA 1
ATOM 883 C C . CYS A 1 111 ? 2.538 0.164 8.491 1.00 84.19 111 CYS A C 1
ATOM 885 O O . CYS A 1 111 ? 2.225 -0.746 9.260 1.00 84.19 111 CYS A O 1
ATOM 887 N N . ILE A 1 112 ? 2.054 1.401 8.622 1.00 88.81 112 ILE A N 1
ATOM 888 C CA . ILE A 1 112 ? 1.168 1.792 9.729 1.00 88.81 112 ILE A CA 1
ATOM 889 C C . ILE A 1 112 ? -0.306 1.571 9.429 1.00 88.81 112 ILE A C 1
ATOM 891 O O . ILE A 1 112 ? -1.084 1.340 10.355 1.00 88.81 112 ILE A O 1
ATOM 895 N N . LEU A 1 113 ? -0.698 1.613 8.154 1.00 88.06 113 LEU A N 1
ATOM 896 C CA . LEU A 1 113 ? -2.099 1.628 7.752 1.00 88.06 113 LEU A CA 1
ATOM 897 C C . LEU A 1 113 ? -2.857 0.422 8.309 1.00 88.06 113 LEU A C 1
ATOM 899 O O . LEU A 1 113 ? -3.889 0.584 8.957 1.00 88.06 113 LEU A O 1
ATOM 903 N N . LEU A 1 114 ? -2.315 -0.788 8.136 1.00 88.69 114 LEU A N 1
ATOM 904 C CA . LEU A 1 114 ? -2.961 -2.005 8.632 1.00 88.69 114 LEU A CA 1
ATOM 905 C C . LEU A 1 114 ? -3.167 -1.973 10.150 1.00 88.69 114 LEU A C 1
ATOM 907 O O . LEU A 1 114 ? -4.223 -2.389 10.620 1.00 88.69 114 LEU A O 1
ATOM 911 N N . VAL A 1 115 ? -2.201 -1.445 10.908 1.00 88.75 115 VAL A N 1
ATOM 912 C CA . VAL A 1 115 ? -2.284 -1.320 12.373 1.00 88.75 115 VAL A CA 1
ATOM 913 C C . VAL A 1 115 ? -3.405 -0.358 12.766 1.00 88.75 115 VAL A C 1
ATOM 915 O O . VAL A 1 115 ? -4.197 -0.656 13.661 1.00 88.75 115 VAL A O 1
ATOM 918 N N . CYS A 1 116 ? -3.527 0.764 12.057 1.00 90.19 116 CYS A N 1
ATOM 919 C CA . CYS A 1 116 ? -4.571 1.754 12.299 1.00 90.19 116 CYS A CA 1
ATOM 920 C C . CYS A 1 116 ? -5.978 1.234 11.968 1.00 90.19 116 CYS A C 1
ATOM 922 O O . CYS A 1 116 ? -6.949 1.676 12.583 1.00 90.19 116 CYS A O 1
ATOM 924 N N . LEU A 1 117 ? -6.110 0.259 11.067 1.00 90.00 117 LEU A N 1
ATOM 925 C CA . LEU A 1 117 ? -7.400 -0.326 10.680 1.00 90.00 117 LEU A CA 1
ATOM 926 C C . LEU A 1 117 ? -7.873 -1.459 11.604 1.00 90.00 117 LEU A C 1
ATOM 928 O O . LEU A 1 117 ? -9.046 -1.849 11.562 1.00 90.00 117 LEU A O 1
ATOM 932 N N . VAL A 1 118 ? -6.999 -1.980 12.473 1.00 88.69 118 VAL A N 1
ATOM 933 C CA . VAL A 1 118 ? -7.335 -3.082 13.386 1.00 88.69 118 VAL A CA 1
ATOM 934 C C . VAL A 1 118 ? -8.580 -2.738 14.214 1.00 88.69 118 VAL A C 1
ATOM 936 O O . VAL A 1 118 ? -8.675 -1.675 14.841 1.00 88.69 118 VAL A O 1
ATOM 939 N N . ARG A 1 119 ? -9.547 -3.670 14.219 1.00 87.56 119 ARG A N 1
ATOM 940 C CA . ARG A 1 119 ? -10.857 -3.583 14.899 1.00 87.56 119 ARG A CA 1
ATOM 941 C C . ARG A 1 119 ? -11.801 -2.475 14.403 1.00 87.56 119 ARG A C 1
ATOM 943 O O . ARG A 1 119 ? -12.836 -2.273 15.031 1.00 87.56 119 ARG A O 1
ATOM 950 N N . LYS A 1 120 ? -11.478 -1.769 13.314 1.00 90.19 120 LYS A N 1
ATOM 951 C CA . LYS A 1 120 ? -12.379 -0.782 12.683 1.00 90.19 120 LYS A CA 1
ATOM 952 C C . LYS A 1 120 ? -13.073 -1.310 11.440 1.00 90.19 120 LYS A C 1
ATOM 954 O O . LYS A 1 120 ? -14.185 -0.891 11.154 1.00 90.19 120 LYS A O 1
ATOM 959 N N . ILE A 1 121 ? -12.445 -2.258 10.756 1.00 90.31 121 ILE A N 1
ATOM 960 C CA . ILE A 1 121 ? -12.977 -2.872 9.541 1.00 90.31 121 ILE A CA 1
ATOM 961 C C . ILE A 1 121 ? -13.256 -4.366 9.753 1.00 90.31 121 ILE A C 1
ATOM 963 O O . ILE A 1 121 ? -12.638 -4.992 10.623 1.00 90.31 121 ILE A O 1
ATOM 967 N N . PRO A 1 122 ? -14.159 -4.973 8.962 1.00 92.31 122 PRO A N 1
ATOM 968 C CA . PRO A 1 122 ? -14.367 -6.413 8.991 1.00 92.31 122 PRO A CA 1
ATOM 969 C C . PRO A 1 122 ? -13.078 -7.172 8.660 1.00 92.31 122 PRO A C 1
ATOM 971 O O . PRO A 1 122 ? -12.313 -6.778 7.779 1.00 92.31 122 PRO A O 1
ATOM 974 N N . ASN A 1 123 ? -12.873 -8.329 9.295 1.00 92.19 123 ASN A N 1
ATOM 975 C CA . ASN A 1 123 ? -11.671 -9.145 9.081 1.00 92.19 123 ASN A CA 1
ATOM 976 C C . ASN A 1 123 ? -11.437 -9.503 7.604 1.00 92.19 123 ASN A C 1
ATOM 978 O O . ASN A 1 123 ? -10.293 -9.546 7.165 1.00 92.19 123 ASN A O 1
ATOM 982 N N . LYS A 1 124 ? -12.503 -9.719 6.820 1.00 93.38 124 LYS A N 1
ATOM 983 C CA . LYS A 1 124 ? -12.391 -9.993 5.377 1.00 93.38 124 LYS A CA 1
ATOM 984 C C . LYS A 1 124 ? -11.745 -8.833 4.613 1.00 93.38 124 LYS A C 1
ATOM 986 O O . LYS A 1 124 ? -10.889 -9.073 3.769 1.00 93.38 124 LYS A O 1
ATOM 991 N N . VAL A 1 125 ? -12.102 -7.595 4.955 1.00 92.19 125 VAL A N 1
ATOM 992 C CA . VAL A 1 125 ? -11.526 -6.380 4.359 1.00 92.19 125 VAL A CA 1
ATOM 993 C C . VAL A 1 125 ? -10.053 -6.252 4.735 1.00 92.19 125 VAL A C 1
ATOM 995 O O . VAL A 1 125 ? -9.207 -6.032 3.875 1.00 92.19 125 VAL A O 1
ATOM 998 N N . MET A 1 126 ? -9.722 -6.504 6.005 1.00 92.88 126 MET A N 1
ATOM 999 C CA . MET A 1 126 ? -8.335 -6.500 6.476 1.00 92.88 126 MET A CA 1
ATOM 1000 C C . MET A 1 126 ? -7.472 -7.549 5.755 1.00 92.88 126 MET A C 1
ATOM 1002 O O . MET A 1 126 ? -6.333 -7.264 5.389 1.00 92.88 126 MET A O 1
ATOM 1006 N N . ILE A 1 127 ? -8.018 -8.744 5.501 1.00 94.56 127 ILE A N 1
ATOM 1007 C CA . ILE A 1 127 ? -7.346 -9.789 4.714 1.00 94.56 127 ILE A CA 1
ATOM 1008 C C . ILE A 1 127 ? -7.156 -9.340 3.261 1.00 94.56 127 ILE A C 1
ATOM 1010 O O . ILE A 1 127 ? -6.085 -9.567 2.705 1.00 94.56 127 ILE A O 1
ATOM 1014 N N . ALA A 1 128 ? -8.154 -8.694 2.649 1.00 94.31 128 ALA A N 1
ATOM 1015 C CA . ALA A 1 128 ? -8.043 -8.183 1.285 1.00 94.31 128 ALA A CA 1
ATOM 1016 C C . ALA A 1 128 ? -6.938 -7.119 1.168 1.00 94.31 128 ALA A C 1
ATOM 1018 O O . ALA A 1 128 ? -6.072 -7.244 0.303 1.00 94.31 128 ALA A O 1
ATOM 1019 N N . PHE A 1 129 ? -6.907 -6.135 2.076 1.00 92.38 129 PHE A N 1
ATOM 1020 C CA . PHE A 1 129 ? -5.848 -5.123 2.117 1.00 92.38 129 PHE A CA 1
ATOM 1021 C C . PHE A 1 129 ? -4.466 -5.722 2.336 1.00 92.38 129 PHE A C 1
ATOM 1023 O O . PHE A 1 129 ? -3.527 -5.373 1.627 1.00 92.38 129 PHE A O 1
ATOM 1030 N N . ARG A 1 130 ? -4.326 -6.658 3.276 1.00 93.06 130 ARG A N 1
ATOM 1031 C CA . ARG A 1 130 ? -3.033 -7.304 3.491 1.00 93.0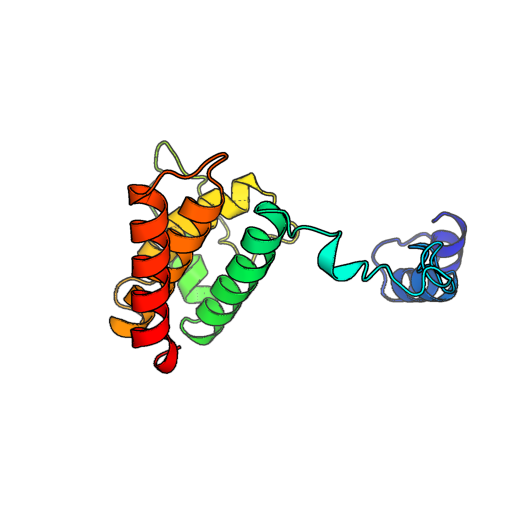6 130 ARG A CA 1
ATOM 1032 C C . ARG A 1 130 ? -2.576 -8.090 2.264 1.00 93.06 130 ARG A C 1
ATOM 1034 O O . ARG A 1 130 ? -1.436 -7.942 1.852 1.00 93.06 130 ARG A O 1
ATOM 1041 N N . ALA A 1 131 ? -3.471 -8.858 1.648 1.00 94.81 131 ALA A N 1
ATOM 1042 C CA . ALA A 1 131 ? -3.143 -9.667 0.480 1.00 94.81 131 ALA A CA 1
ATOM 1043 C C . ALA A 1 131 ? -2.687 -8.823 -0.722 1.00 94.81 131 ALA A C 1
ATOM 1045 O O . ALA A 1 131 ? -1.743 -9.208 -1.408 1.00 94.81 131 ALA A O 1
ATOM 1046 N N . ILE A 1 132 ? -3.319 -7.671 -0.975 1.00 92.25 132 ILE A N 1
ATOM 1047 C CA . ILE A 1 132 ? -2.878 -6.791 -2.064 1.00 92.25 132 ILE A CA 1
ATOM 1048 C C . ILE A 1 132 ? -1.544 -6.108 -1.732 1.00 92.25 132 ILE A C 1
ATOM 1050 O O . ILE A 1 132 ? -0.686 -6.020 -2.603 1.00 92.25 132 ILE A O 1
ATOM 1054 N N . LEU A 1 133 ? -1.320 -5.698 -0.478 1.00 89.88 133 LEU A N 1
ATOM 1055 C CA . LEU A 1 133 ? -0.038 -5.132 -0.046 1.00 89.88 133 LEU A CA 1
ATOM 1056 C C . LEU A 1 133 ? 1.105 -6.153 -0.148 1.00 89.88 133 LEU A C 1
ATOM 1058 O O . LEU A 1 133 ? 2.171 -5.807 -0.651 1.00 89.88 133 LEU A O 1
ATOM 1062 N N . ASP A 1 134 ? 0.868 -7.408 0.246 1.00 91.75 134 ASP A N 1
ATOM 1063 C CA . ASP A 1 134 ? 1.834 -8.504 0.107 1.00 91.75 134 ASP A CA 1
ATOM 1064 C C . ASP A 1 134 ? 2.190 -8.738 -1.373 1.00 91.75 134 ASP A C 1
ATOM 1066 O O . ASP A 1 134 ? 3.365 -8.865 -1.718 1.00 91.75 134 ASP A O 1
ATOM 1070 N N . PHE A 1 135 ? 1.191 -8.737 -2.268 1.00 91.69 135 PHE A N 1
ATOM 1071 C CA . PHE A 1 135 ? 1.426 -8.866 -3.709 1.00 91.69 135 PHE A CA 1
ATOM 1072 C C . PHE A 1 135 ? 2.296 -7.730 -4.252 1.00 91.69 135 PHE A C 1
ATOM 1074 O O . PHE A 1 135 ? 3.259 -7.987 -4.971 1.00 91.69 135 PHE A O 1
ATOM 1081 N N . ILE A 1 136 ? 1.972 -6.481 -3.910 1.00 87.56 136 ILE A N 1
ATOM 1082 C CA . ILE A 1 136 ? 2.720 -5.330 -4.420 1.00 87.56 136 ILE A CA 1
ATOM 1083 C C . ILE A 1 136 ? 4.148 -5.323 -3.871 1.00 87.56 136 ILE A C 1
ATOM 1085 O O . ILE A 1 136 ? 5.076 -4.994 -4.603 1.00 87.56 136 ILE A O 1
ATOM 1089 N N . TYR A 1 137 ? 4.335 -5.693 -2.603 1.00 86.06 137 TYR A N 1
ATOM 1090 C CA . TYR A 1 137 ? 5.663 -5.794 -2.007 1.00 86.06 137 TYR A CA 1
ATOM 1091 C C . TYR A 1 137 ? 6.526 -6.834 -2.731 1.00 86.06 137 TYR A C 1
ATOM 1093 O O . TYR A 1 137 ? 7.679 -6.559 -3.053 1.00 86.06 137 TYR A O 1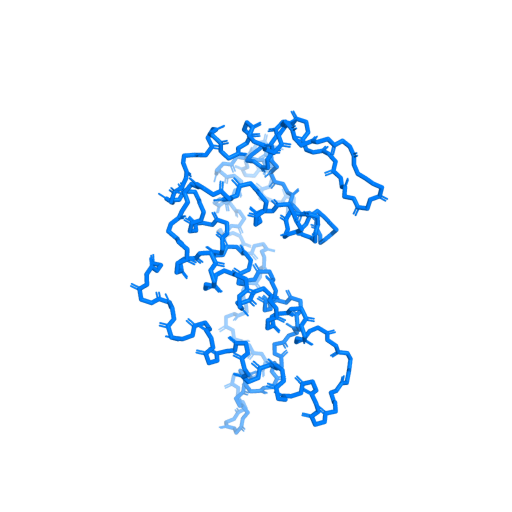
ATOM 1101 N N . LEU A 1 138 ? 5.955 -7.999 -3.053 1.00 90.00 138 LEU A N 1
ATOM 1102 C CA . LEU A 1 138 ? 6.637 -9.018 -3.850 1.00 90.00 138 LEU A CA 1
ATOM 1103 C C . LEU A 1 138 ? 6.931 -8.521 -5.270 1.00 90.00 138 LEU A C 1
ATOM 1105 O O . LEU A 1 138 ? 8.050 -8.687 -5.737 1.00 90.00 138 LEU A O 1
ATOM 1109 N N . ALA A 1 139 ? 5.981 -7.853 -5.930 1.00 87.56 139 ALA A N 1
ATOM 1110 C CA . ALA A 1 139 ? 6.141 -7.337 -7.294 1.00 87.56 139 ALA A CA 1
ATOM 1111 C C . ALA A 1 139 ? 7.273 -6.299 -7.453 1.00 87.56 139 ALA A C 1
ATOM 1113 O O . ALA A 1 139 ? 7.658 -5.981 -8.576 1.00 87.56 139 ALA A O 1
ATOM 1114 N N . GLN A 1 140 ? 7.799 -5.751 -6.351 1.00 84.25 140 GLN A N 1
ATOM 1115 C CA . GLN A 1 140 ? 8.952 -4.841 -6.354 1.00 84.25 140 GLN A CA 1
ATOM 1116 C C . GLN A 1 140 ? 10.304 -5.568 -6.381 1.00 84.25 140 GLN A C 1
ATOM 1118 O O . GLN A 1 140 ? 11.344 -4.912 -6.468 1.00 84.25 140 GLN A O 1
ATOM 1123 N N . TYR A 1 141 ? 10.327 -6.900 -6.281 1.00 87.12 141 TYR A N 1
ATOM 1124 C CA . TYR A 1 141 ? 11.574 -7.655 -6.339 1.00 87.12 141 TYR A CA 1
ATOM 1125 C C . TYR A 1 141 ? 12.208 -7.527 -7.726 1.00 87.12 141 TYR A C 1
ATOM 1127 O O . TYR A 1 141 ? 11.536 -7.546 -8.753 1.00 87.12 141 TYR A O 1
ATOM 1135 N N . THR A 1 142 ? 13.535 -7.401 -7.762 1.00 86.19 142 THR A N 1
ATOM 1136 C CA . THR A 1 142 ? 14.287 -7.257 -9.019 1.00 86.19 142 THR A CA 1
ATOM 1137 C C . THR A 1 142 ? 14.302 -8.538 -9.850 1.00 86.19 142 THR A C 1
ATOM 1139 O O . THR A 1 142 ? 14.526 -8.485 -11.057 1.00 86.19 142 THR A O 1
ATOM 1142 N N . ALA A 1 143 ? 14.079 -9.684 -9.208 1.00 88.31 143 ALA A N 1
ATOM 1143 C CA . ALA A 1 143 ? 13.967 -10.988 -9.832 1.00 88.31 143 ALA A CA 1
ATOM 1144 C C . ALA A 1 143 ? 13.063 -11.894 -8.992 1.00 88.31 143 ALA A C 1
ATOM 1146 O O . ALA A 1 143 ? 12.961 -11.738 -7.773 1.00 88.31 143 ALA A O 1
ATOM 1147 N N . HIS A 1 144 ? 12.457 -12.872 -9.659 1.00 91.75 144 HIS A N 1
ATOM 1148 C CA . HIS A 1 144 ? 11.588 -13.860 -9.042 1.00 91.75 144 HIS A CA 1
ATOM 1149 C C . HIS A 1 144 ? 12.112 -15.273 -9.278 1.00 91.75 144 HIS A C 1
ATOM 1151 O O . HIS A 1 144 ? 12.579 -15.608 -10.366 1.00 91.75 144 HIS A O 1
ATOM 1157 N N . ASP A 1 145 ? 12.002 -16.098 -8.246 1.00 94.44 145 ASP A N 1
ATOM 1158 C CA . ASP A 1 145 ? 12.118 -17.550 -8.310 1.00 94.44 145 ASP A CA 1
ATOM 1159 C C . ASP A 1 145 ? 10.720 -18.199 -8.290 1.00 94.44 145 ASP A C 1
ATOM 1161 O O . ASP A 1 145 ? 9.698 -17.531 -8.119 1.00 94.44 145 ASP A O 1
ATOM 1165 N N . ASN A 1 146 ? 10.659 -19.524 -8.433 1.00 95.50 146 ASN A N 1
ATOM 1166 C CA . ASN A 1 146 ? 9.381 -20.244 -8.416 1.00 95.50 146 ASN A CA 1
ATOM 1167 C C . ASN A 1 146 ? 8.599 -20.018 -7.107 1.00 95.50 146 ASN A C 1
ATOM 1169 O O . ASN A 1 146 ? 7.378 -19.893 -7.139 1.00 95.50 146 ASN A O 1
ATOM 1173 N N . ASN A 1 147 ? 9.291 -19.888 -5.970 1.00 95.94 147 ASN A N 1
ATOM 1174 C CA . ASN A 1 147 ? 8.648 -19.692 -4.669 1.00 95.94 147 ASN A CA 1
ATOM 1175 C C . ASN A 1 147 ? 7.981 -18.315 -4.561 1.00 95.94 147 ASN A C 1
ATOM 1177 O O . ASN A 1 147 ? 6.842 -18.194 -4.116 1.00 95.94 147 ASN A O 1
ATOM 1181 N N . THR A 1 148 ? 8.677 -17.255 -4.971 1.00 93.94 148 THR A N 1
ATOM 1182 C CA . THR A 1 148 ? 8.141 -15.888 -4.941 1.00 93.94 148 THR A CA 1
ATOM 1183 C C . THR A 1 148 ? 6.991 -15.716 -5.926 1.00 93.94 148 THR A C 1
ATOM 1185 O O . THR A 1 148 ? 6.019 -15.040 -5.588 1.00 93.94 148 THR A O 1
ATOM 1188 N N . LEU A 1 149 ? 7.028 -16.391 -7.080 1.00 94.31 149 LEU A N 1
ATOM 1189 C CA . LEU A 1 149 ? 5.885 -16.455 -7.995 1.00 94.31 149 LEU A CA 1
ATOM 1190 C C . LEU A 1 149 ? 4.674 -17.146 -7.351 1.00 94.31 149 LEU A C 1
ATOM 1192 O O . LEU A 1 149 ? 3.561 -16.620 -7.422 1.00 94.31 149 LEU A O 1
ATOM 1196 N N . GLU A 1 150 ? 4.872 -18.271 -6.660 1.00 96.88 150 GLU A N 1
ATOM 1197 C CA . GLU A 1 150 ? 3.801 -18.934 -5.904 1.00 96.88 150 GLU A CA 1
ATOM 1198 C C . GLU A 1 150 ? 3.231 -18.033 -4.797 1.00 96.88 150 GLU A C 1
ATOM 1200 O O . GLU A 1 150 ? 2.013 -17.976 -4.598 1.00 96.88 150 GLU A O 1
ATOM 1205 N N . TYR A 1 151 ? 4.081 -17.280 -4.093 1.00 96.75 151 TYR A N 1
ATOM 1206 C CA . TYR A 1 151 ? 3.635 -16.316 -3.085 1.00 96.75 151 TYR A CA 1
ATOM 1207 C C . TYR A 1 151 ? 2.798 -15.191 -3.692 1.00 96.75 151 TYR A C 1
ATOM 1209 O O . TYR A 1 151 ? 1.755 -14.844 -3.131 1.00 96.75 151 TYR A O 1
ATOM 1217 N N . MET A 1 152 ? 3.196 -14.663 -4.851 1.00 95.19 152 MET A N 1
ATOM 1218 C CA . MET A 1 152 ? 2.422 -13.653 -5.575 1.00 95.19 152 MET A CA 1
ATOM 1219 C C . MET A 1 152 ? 1.060 -14.195 -6.008 1.00 95.19 152 MET A C 1
ATOM 1221 O O . MET A 1 152 ? 0.033 -13.548 -5.792 1.00 95.19 152 MET A O 1
ATOM 1225 N N . GLU A 1 153 ? 1.021 -15.406 -6.564 1.00 96.25 153 GLU A N 1
ATOM 1226 C CA . GLU A 1 153 ? -0.230 -16.029 -6.991 1.00 96.25 153 GLU A CA 1
ATOM 1227 C C . GLU A 1 153 ? -1.162 -16.283 -5.795 1.00 96.25 153 GLU A C 1
ATOM 1229 O O . GLU A 1 153 ? -2.365 -16.005 -5.847 1.00 96.25 153 GLU A O 1
ATOM 1234 N N . LYS A 1 154 ? -0.610 -16.746 -4.668 1.00 97.50 154 LYS A N 1
ATOM 1235 C CA . LYS A 1 154 ? -1.348 -16.932 -3.415 1.00 97.50 154 LYS A CA 1
ATOM 1236 C C . LYS A 1 154 ? -1.898 -15.613 -2.872 1.00 97.50 154 LYS A C 1
ATOM 1238 O O . LYS A 1 154 ? -3.043 -15.584 -2.405 1.00 97.50 154 LYS A O 1
ATOM 1243 N N . ALA A 1 155 ? -1.120 -14.535 -2.935 1.00 96.38 155 ALA A N 1
ATOM 1244 C CA . ALA A 1 155 ? -1.551 -13.204 -2.527 1.00 96.38 155 ALA A CA 1
ATOM 1245 C C . ALA A 1 155 ? -2.738 -12.729 -3.386 1.00 96.38 155 ALA A C 1
ATOM 1247 O O . ALA A 1 155 ? -3.789 -12.382 -2.841 1.00 96.38 155 ALA A O 1
ATOM 1248 N N . LEU A 1 156 ? -2.655 -12.854 -4.716 1.00 95.44 156 LEU A N 1
ATOM 1249 C CA . LEU A 1 156 ? -3.763 -12.515 -5.621 1.00 95.44 156 LEU A CA 1
ATOM 1250 C C . LEU A 1 156 ? -5.009 -13.377 -5.396 1.00 95.44 156 LEU A C 1
ATOM 1252 O O . LEU A 1 156 ? -6.119 -12.846 -5.317 1.00 95.44 156 LEU A O 1
ATOM 1256 N N . LYS A 1 157 ? -4.854 -14.697 -5.233 1.00 97.31 157 LYS A N 1
ATOM 1257 C CA . LYS A 1 157 ? -5.968 -15.609 -4.910 1.00 97.31 157 LYS A CA 1
ATOM 1258 C C . LYS A 1 157 ? -6.654 -15.199 -3.605 1.00 97.31 157 LYS A C 1
ATOM 1260 O O . LYS A 1 157 ? -7.884 -15.163 -3.528 1.00 97.31 157 LYS A O 1
ATOM 1265 N N . THR A 1 158 ? -5.869 -14.842 -2.588 1.00 97.38 158 THR A N 1
ATOM 1266 C CA . THR A 1 158 ? -6.380 -14.381 -1.289 1.00 97.38 158 THR A CA 1
ATOM 1267 C C . THR A 1 158 ? -7.121 -13.054 -1.421 1.00 97.38 158 THR A C 1
ATOM 1269 O O . THR A 1 158 ? -8.220 -12.919 -0.880 1.00 97.38 158 THR A O 1
ATOM 1272 N N . TYR A 1 159 ? -6.578 -12.104 -2.184 1.00 95.50 159 TYR A N 1
ATOM 1273 C CA . TYR A 1 159 ? -7.246 -10.841 -2.481 1.00 95.50 159 TYR A CA 1
ATOM 1274 C C . TYR A 1 159 ? -8.578 -11.076 -3.203 1.00 95.50 159 TYR A C 1
ATOM 1276 O O . TYR A 1 159 ? -9.624 -10.650 -2.723 1.00 95.50 159 TYR A O 1
ATOM 1284 N N . HIS A 1 160 ? -8.588 -11.832 -4.303 1.00 95.75 160 HIS A N 1
ATOM 1285 C CA . HIS A 1 160 ? -9.802 -12.079 -5.085 1.00 95.75 160 HIS A CA 1
ATOM 1286 C C . HIS A 1 160 ? -10.897 -12.822 -4.317 1.00 95.75 160 HIS A C 1
ATOM 1288 O O . HIS A 1 160 ? -12.075 -12.554 -4.544 1.00 95.75 160 HIS A O 1
ATOM 1294 N N . LYS A 1 161 ? -10.536 -13.691 -3.368 1.00 96.88 161 LYS A N 1
ATOM 1295 C CA . LYS A 1 161 ? -11.500 -14.356 -2.482 1.00 96.88 161 LYS A CA 1
ATOM 1296 C C . LYS A 1 161 ? -12.196 -13.387 -1.515 1.00 96.88 161 LYS A C 1
ATOM 1298 O O . LYS A 1 161 ? -13.309 -13.667 -1.076 1.00 96.88 161 LYS A O 1
ATOM 1303 N N . ASN A 1 162 ? -11.550 -12.274 -1.164 1.00 94.44 162 ASN A N 1
ATOM 1304 C CA . ASN A 1 162 ? -12.028 -11.345 -0.135 1.00 94.44 162 ASN A CA 1
ATOM 1305 C C . ASN A 1 162 ? -12.433 -9.964 -0.676 1.00 94.44 162 ASN A C 1
ATOM 1307 O O . ASN A 1 162 ? -13.131 -9.241 0.029 1.00 94.44 162 ASN A O 1
ATOM 1311 N N . LYS A 1 163 ? -12.067 -9.610 -1.917 1.00 90.75 163 LYS A N 1
ATOM 1312 C CA . LYS A 1 163 ? -12.314 -8.280 -2.503 1.00 90.75 163 LYS A CA 1
ATOM 1313 C C . LYS A 1 163 ? -13.787 -7.886 -2.583 1.00 90.75 163 LYS A C 1
ATOM 1315 O O . LYS A 1 163 ? -14.076 -6.711 -2.658 1.00 90.75 163 LYS A O 1
ATOM 1320 N N . ALA A 1 164 ? -14.712 -8.846 -2.558 1.00 90.88 164 ALA A N 1
ATOM 1321 C CA . ALA A 1 164 ? -16.148 -8.557 -2.547 1.00 90.88 164 ALA A CA 1
ATOM 1322 C C . ALA A 1 164 ? -16.633 -7.910 -1.234 1.00 90.88 164 ALA A C 1
ATOM 1324 O O . ALA A 1 164 ? -17.794 -7.535 -1.135 1.00 90.88 164 ALA A O 1
ATOM 1325 N N . ALA A 1 165 ? -15.778 -7.857 -0.207 1.00 85.69 165 ALA A N 1
ATOM 1326 C CA . ALA A 1 165 ? -16.055 -7.164 1.045 1.00 85.69 165 ALA A CA 1
ATOM 1327 C C . ALA A 1 165 ? -15.534 -5.714 1.073 1.00 85.69 165 ALA A C 1
ATOM 1329 O O . ALA A 1 165 ? -15.846 -5.015 2.035 1.00 85.69 165 ALA A O 1
ATOM 1330 N N . LEU A 1 166 ? -14.715 -5.316 0.087 1.00 77.75 166 LEU A N 1
ATOM 1331 C CA . LEU A 1 166 ? -14.275 -3.935 -0.150 1.00 77.75 166 LEU A CA 1
ATOM 1332 C C . LEU A 1 166 ? -15.366 -3.177 -0.906 1.00 77.75 166 LEU A C 1
ATOM 1334 O O . LEU A 1 166 ? -15.604 -2.013 -0.530 1.00 77.75 166 LEU A O 1
#

Solvent-accessible surface area (backbone atoms only — not comparable to full-atom values): 9814 Å² total; per-residue (Å²): 100,72,70,24,27,59,75,28,78,66,40,77,88,36,75,58,16,54,52,36,29,58,75,65,44,61,86,56,81,68,92,73,48,93,62,74,82,41,94,88,59,62,63,77,76,71,54,69,79,50,56,64,58,54,46,55,54,54,49,52,52,52,53,55,51,44,48,73,70,38,56,59,68,60,51,25,52,46,48,45,67,53,76,88,52,100,84,45,83,78,40,81,72,22,68,85,72,57,91,74,80,49,75,70,52,51,55,36,48,61,70,48,47,63,66,61,42,62,90,68,55,58,69,51,36,53,47,18,54,50,20,51,52,52,26,52,60,56,60,60,51,94,71,78,53,75,67,56,50,51,52,37,51,51,19,49,54,48,16,67,74,24,48,89,66,106

Sequence (166 aa):
MRRARQKANGKSDSNVFTKACHYLNVSGYTICPFWCNLPYTDIHLCITPDGHQLYQGVFKHIIEWCSVLVDEHELDRRICCLPPSYSVCHFKNGISALSQVSGTEHNHMVCILLVCLVRKIPNKVMIAFRAILDFIYLAQYTAHDNNTLEYMEKALKTYHKNKAAL

InterPro domains:
  IPR041078 Plavaka transposase [PF18759] (13-66)

Radius of gyration: 20.76 Å; Cα contacts (8 Å, |Δi|>4): 120; chains: 1; bounding box: 30×58×57 Å

Foldseek 3Di:
DVQLCVQVVNDCPDPSSVVSCVVVVVVDDPPCPPCNPVPPDDVVVVPDPQLLNVLVVVLVVVVVVCCVLDPQVLLQVLLCPDDDDPQADRDVRGDVPDPDADPNNSVRCLVCNLVSCPPSADPLVSQLSVLVVQLSVLVNDPDDDPVSVVSNVVSVVSNVVRVVRD